Protein AF-A0A8S4SIQ6-F1 (afdb_monomer_lite)

Sequence (145 aa):
MLFTPRLYTEDMWGSVLAVDNFHSLPCYHTRTFIFSTRPSIADVATDKLTEWTVDLYPKGVWFRKSMLIVWAGTYDVPEVVLRTVRISITCQNCPEQSDCDRDYNDYYEPDVRVKIGILVWGVQNGVEHVASVVERVHRFSAQNR

Structure (mmCIF, N/CA/C/O backbone):
data_AF-A0A8S4SIQ6-F1
#
_entry.id   AF-A0A8S4SIQ6-F1
#
loop_
_atom_site.group_PDB
_atom_site.id
_atom_site.type_symbol
_atom_site.label_atom_id
_atom_site.label_alt_id
_atom_site.label_comp_id
_atom_site.label_asym_id
_atom_site.label_entity_id
_atom_site.label_seq_id
_atom_site.pdbx_PDB_ins_code
_atom_site.Cartn_x
_atom_site.Cartn_y
_atom_site.Cartn_z
_atom_site.occupancy
_atom_site.B_iso_or_equiv
_atom_site.auth_seq_id
_atom_site.auth_comp_id
_atom_site.auth_asym_id
_atom_site.auth_atom_id
_atom_site.pdbx_PDB_model_num
ATOM 1 N N . MET A 1 1 ? 0.934 -20.753 -27.803 1.00 40.91 1 MET A N 1
ATOM 2 C CA . MET A 1 1 ? 1.567 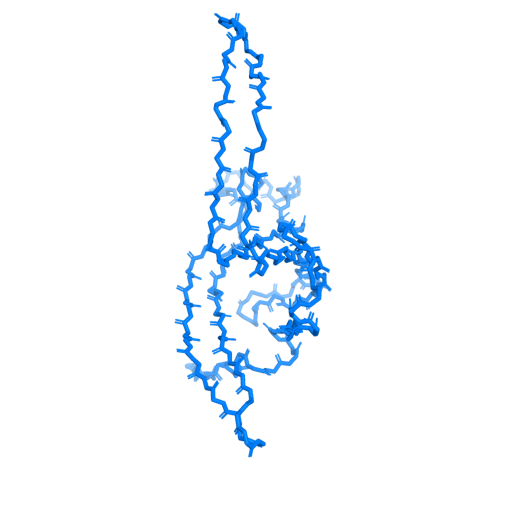-20.552 -26.483 1.00 40.91 1 MET A CA 1
ATOM 3 C C . MET A 1 1 ? 0.518 -20.826 -25.421 1.00 40.91 1 MET A C 1
ATOM 5 O O . MET A 1 1 ? -0.538 -20.209 -25.475 1.00 40.91 1 MET A O 1
ATOM 9 N N . LEU A 1 2 ? 0.753 -21.796 -24.538 1.00 40.00 2 LEU A N 1
ATOM 10 C CA . LEU A 1 2 ? -0.136 -22.070 -23.409 1.00 40.00 2 LEU A CA 1
ATOM 11 C C . LEU A 1 2 ? 0.121 -21.013 -22.331 1.00 40.00 2 LEU A C 1
ATOM 13 O O . LEU A 1 2 ? 1.229 -20.914 -21.813 1.00 40.00 2 LEU A O 1
ATOM 17 N N . PHE A 1 3 ? -0.890 -20.196 -22.042 1.00 41.06 3 PHE A N 1
ATOM 18 C CA . PHE A 1 3 ? -0.889 -19.298 -20.892 1.00 41.06 3 PHE A CA 1
ATOM 19 C C . PHE A 1 3 ? -1.005 -20.154 -19.629 1.00 41.06 3 PHE A C 1
ATOM 21 O O . PHE A 1 3 ? -2.068 -20.708 -19.360 1.00 41.06 3 PHE A O 1
ATOM 28 N N . THR A 1 4 ? 0.075 -20.276 -18.861 1.00 43.59 4 THR A N 1
ATOM 29 C CA . THR A 1 4 ? -0.003 -20.840 -17.512 1.00 43.59 4 THR A CA 1
ATOM 30 C C . THR A 1 4 ? -0.659 -19.791 -16.610 1.00 43.59 4 THR A C 1
ATOM 32 O O . THR A 1 4 ? -0.094 -18.703 -16.455 1.00 43.59 4 THR A O 1
ATOM 35 N N . PRO A 1 5 ? -1.853 -20.045 -16.046 1.00 45.88 5 PRO A N 1
ATOM 36 C CA . PRO A 1 5 ? -2.458 -19.129 -15.087 1.00 45.88 5 PRO A CA 1
ATOM 37 C C . PRO A 1 5 ? -1.519 -18.982 -13.884 1.00 45.88 5 PRO A C 1
ATOM 39 O O . PRO A 1 5 ? -1.050 -19.973 -13.329 1.00 45.88 5 PRO A O 1
ATOM 42 N N . ARG A 1 6 ? -1.193 -17.739 -13.514 1.00 59.56 6 ARG A N 1
ATOM 43 C CA . ARG A 1 6 ? -0.298 -17.454 -12.386 1.00 59.56 6 ARG A CA 1
ATOM 44 C C . ARG A 1 6 ? -1.046 -17.706 -11.079 1.00 59.56 6 ARG A C 1
ATOM 46 O O . ARG A 1 6 ? -2.146 -17.185 -10.894 1.00 59.56 6 ARG A O 1
ATOM 53 N N . LEU A 1 7 ? -0.450 -18.478 -10.173 1.00 54.78 7 LEU A N 1
ATOM 54 C CA . LEU A 1 7 ? -0.948 -18.619 -8.810 1.00 54.78 7 LEU A CA 1
ATOM 55 C C . LEU A 1 7 ? -0.441 -17.415 -7.999 1.00 54.78 7 LEU A C 1
ATOM 57 O O . LEU A 1 7 ? 0.685 -17.401 -7.516 1.00 54.78 7 LEU A O 1
ATOM 61 N N . TYR A 1 8 ? -1.252 -16.363 -7.893 1.00 61.94 8 TYR A N 1
ATOM 62 C CA . TYR A 1 8 ? -0.871 -15.100 -7.234 1.00 61.94 8 TYR A CA 1
ATOM 63 C C . TYR A 1 8 ? -0.726 -15.195 -5.701 1.00 61.94 8 TYR A C 1
ATOM 65 O O . TYR A 1 8 ? -0.517 -14.183 -5.042 1.00 61.94 8 TYR A O 1
ATOM 73 N N . THR A 1 9 ? -0.858 -16.395 -5.134 1.00 64.00 9 THR A N 1
ATOM 74 C CA . THR A 1 9 ? -0.683 -16.686 -3.704 1.00 64.00 9 THR A CA 1
ATOM 75 C C . THR A 1 9 ? 0.681 -17.302 -3.384 1.00 64.00 9 THR A C 1
ATOM 77 O O . THR A 1 9 ? 0.923 -17.653 -2.238 1.00 64.00 9 THR A O 1
ATOM 80 N N . GLU A 1 10 ? 1.547 -17.488 -4.383 1.00 68.19 10 GLU A N 1
ATOM 81 C CA . GLU A 1 10 ? 2.906 -17.997 -4.197 1.00 68.19 10 GLU A CA 1
ATOM 82 C C . GLU A 1 10 ? 3.887 -16.847 -3.909 1.00 68.19 10 GLU A C 1
ATOM 84 O O . GLU A 1 10 ? 3.827 -15.793 -4.551 1.00 68.19 10 GLU A O 1
ATOM 89 N N . ASP A 1 11 ? 4.841 -17.077 -3.003 1.00 71.31 11 ASP A N 1
ATOM 90 C CA . ASP A 1 11 ? 5.843 -16.087 -2.563 1.00 71.31 11 ASP A CA 1
ATOM 91 C C . ASP A 1 11 ? 6.745 -15.567 -3.698 1.00 71.31 11 ASP A C 1
ATOM 93 O O . ASP A 1 11 ? 7.450 -14.571 -3.553 1.00 71.31 11 ASP A O 1
ATOM 97 N N . MET A 1 12 ? 6.730 -16.224 -4.860 1.00 71.38 12 MET A N 1
ATOM 98 C CA . MET A 1 12 ? 7.480 -15.797 -6.040 1.00 71.38 12 MET A CA 1
ATOM 99 C C . MET A 1 12 ? 6.958 -14.476 -6.637 1.00 71.38 12 MET A C 1
ATOM 101 O O . MET A 1 12 ? 7.729 -13.725 -7.243 1.00 71.38 12 MET A O 1
ATOM 105 N N . TRP A 1 13 ? 5.657 -14.197 -6.494 1.00 74.31 13 TRP A N 1
ATOM 106 C CA . TRP A 1 13 ? 4.975 -13.061 -7.140 1.00 74.31 13 TRP A CA 1
ATOM 107 C C . TRP A 1 13 ? 4.092 -12.254 -6.189 1.00 74.31 13 TRP A C 1
ATOM 109 O O . TRP A 1 13 ? 3.410 -11.323 -6.622 1.00 74.31 13 TRP A O 1
ATOM 119 N N . GLY A 1 14 ? 4.079 -12.622 -4.914 1.00 79.50 14 GLY A N 1
ATOM 120 C CA . GLY A 1 14 ? 3.249 -12.018 -3.891 1.00 79.50 14 GLY A CA 1
ATOM 121 C C . GLY A 1 14 ? 3.952 -12.021 -2.544 1.00 79.50 14 GLY A C 1
ATOM 122 O O . GLY A 1 14 ? 5.025 -12.590 -2.372 1.00 79.50 14 GLY A O 1
ATOM 123 N N . SER A 1 15 ? 3.339 -11.344 -1.586 1.00 85.69 15 SER A N 1
ATOM 124 C CA . SER A 1 15 ? 3.774 -11.341 -0.197 1.00 85.69 15 SER A CA 1
ATOM 125 C C . SER A 1 15 ? 2.543 -11.252 0.695 1.00 85.69 15 SER A C 1
ATOM 127 O O . SER A 1 15 ? 1.499 -10.736 0.280 1.00 85.69 15 SER A O 1
ATOM 129 N N . VAL A 1 16 ? 2.654 -11.770 1.916 1.00 86.25 16 VAL A N 1
ATOM 130 C CA . VAL A 1 16 ? 1.572 -11.753 2.901 1.00 86.25 16 VAL A CA 1
ATOM 131 C C . VAL A 1 16 ? 1.835 -10.668 3.930 1.00 86.25 16 VAL A C 1
ATOM 133 O O . VAL A 1 16 ? 2.886 -10.607 4.563 1.00 86.25 16 VAL A O 1
ATOM 136 N N . LEU A 1 17 ? 0.821 -9.832 4.126 1.00 85.06 17 LEU A N 1
ATOM 137 C CA . LEU A 1 17 ? 0.820 -8.764 5.106 1.00 85.06 17 LEU A CA 1
ATOM 138 C C . LEU A 1 17 ? -0.193 -9.067 6.214 1.00 85.06 17 LEU A C 1
ATOM 140 O O . LEU A 1 17 ? -1.398 -8.918 6.021 1.00 85.06 17 LEU A O 1
ATOM 144 N N . ALA A 1 18 ? 0.311 -9.433 7.395 1.00 85.38 18 ALA A N 1
ATOM 145 C CA . ALA A 1 18 ? -0.499 -9.643 8.591 1.00 85.38 18 ALA A CA 1
ATOM 146 C C . ALA A 1 18 ? -0.560 -8.400 9.503 1.00 85.38 18 ALA A C 1
ATOM 148 O O . ALA A 1 18 ? 0.421 -7.671 9.697 1.00 85.38 18 ALA A O 1
ATOM 149 N N . VAL A 1 19 ? -1.736 -8.170 10.097 1.00 85.44 19 VAL A N 1
ATOM 150 C CA . VAL A 1 19 ? -1.960 -7.128 11.110 1.00 85.44 19 VAL A CA 1
ATOM 151 C C . VAL A 1 19 ? -2.253 -7.773 12.455 1.00 85.44 19 VAL A C 1
ATOM 153 O O . VAL A 1 19 ? -3.402 -7.999 12.830 1.00 85.44 19 VAL A O 1
ATOM 156 N N . ASP A 1 20 ? -1.194 -8.036 13.205 1.00 85.69 20 ASP A N 1
ATOM 157 C CA . ASP A 1 20 ? -1.302 -8.619 14.540 1.00 85.69 20 ASP A CA 1
ATOM 158 C C . ASP A 1 20 ? -1.710 -7.572 15.567 1.00 85.69 20 ASP A C 1
ATOM 160 O O . ASP A 1 20 ? -1.352 -6.393 15.463 1.00 85.69 20 ASP A O 1
ATOM 164 N N . ASN A 1 21 ? -2.418 -8.027 16.601 1.00 86.19 21 ASN A N 1
ATOM 165 C CA . ASN A 1 21 ? -2.863 -7.192 17.712 1.00 86.19 21 ASN A CA 1
ATOM 166 C C . ASN A 1 21 ? -3.619 -5.934 17.243 1.00 86.19 21 ASN A C 1
ATOM 168 O O . ASN A 1 21 ? -3.454 -4.850 17.797 1.00 86.19 21 ASN A O 1
ATOM 172 N N . PHE A 1 22 ? -4.475 -6.071 16.220 1.00 86.44 22 PHE A N 1
ATOM 173 C CA . PHE A 1 22 ? -5.195 -4.952 15.602 1.00 86.44 22 PHE A CA 1
ATOM 174 C C . PHE A 1 22 ? -5.842 -4.006 16.625 1.00 86.44 22 PHE A C 1
ATOM 176 O O . PHE A 1 22 ? -5.754 -2.785 16.499 1.00 86.44 22 PHE A O 1
ATOM 183 N N . HIS A 1 23 ? -6.455 -4.547 17.680 1.00 88.12 23 HIS A N 1
ATOM 184 C CA . HIS A 1 23 ? -7.107 -3.739 18.708 1.00 88.12 23 HIS A CA 1
ATOM 185 C C . HIS A 1 23 ? -6.137 -2.841 19.488 1.00 88.12 23 HIS A C 1
ATOM 187 O O . HIS A 1 23 ? -6.507 -1.704 19.773 1.00 88.12 23 HIS A O 1
ATOM 193 N N . SER A 1 24 ? -4.899 -3.276 19.742 1.00 90.81 24 SER A N 1
ATOM 194 C CA . SER A 1 24 ? -3.898 -2.479 20.466 1.00 90.81 24 SER A CA 1
ATOM 195 C C . SER A 1 24 ? -3.147 -1.477 19.585 1.00 90.81 24 SER A C 1
ATOM 197 O O . SER A 1 24 ? -2.485 -0.586 20.115 1.00 90.81 24 SER A O 1
ATOM 199 N N . LEU A 1 25 ? -3.259 -1.573 18.254 1.00 88.62 25 LEU A N 1
ATOM 200 C CA . LEU A 1 25 ? -2.593 -0.631 17.354 1.00 88.62 25 LEU A CA 1
ATOM 201 C C . LEU A 1 25 ? -3.092 0.809 17.570 1.00 88.62 25 LEU A C 1
ATOM 203 O O . LEU A 1 25 ? -4.305 1.026 17.641 1.00 88.62 25 LEU A O 1
ATOM 207 N N . PRO A 1 26 ? -2.205 1.816 17.606 1.00 89.12 26 PRO A N 1
ATOM 208 C CA . PRO A 1 26 ? -2.628 3.211 17.633 1.00 89.12 26 PRO A CA 1
ATOM 209 C C . PRO A 1 26 ? -3.483 3.578 16.412 1.00 89.12 26 PRO A C 1
ATOM 211 O O . PRO A 1 26 ? -3.307 3.031 15.318 1.00 89.12 26 PRO A O 1
ATOM 214 N N . CYS A 1 27 ? -4.405 4.531 16.573 1.00 87.56 27 CYS A N 1
ATOM 215 C CA . CYS A 1 27 ? -5.083 5.136 15.426 1.00 87.56 27 CYS A CA 1
ATOM 216 C C . CYS A 1 27 ? -4.046 5.765 14.488 1.00 87.56 27 CYS A C 1
ATOM 218 O O . CYS A 1 27 ? -3.082 6.373 14.953 1.00 87.56 27 CYS A O 1
ATOM 220 N N . TYR A 1 28 ? -4.260 5.625 13.178 1.00 88.38 28 TYR A N 1
ATOM 221 C CA . TYR A 1 28 ? -3.369 6.166 12.141 1.00 88.38 28 TYR A CA 1
ATOM 222 C C . TYR A 1 28 ? -1.939 5.606 12.162 1.00 88.38 28 TYR A C 1
ATOM 224 O O . TYR A 1 28 ? -1.030 6.209 11.598 1.00 88.38 28 TYR A O 1
ATOM 232 N N . HIS A 1 29 ? -1.735 4.455 12.809 1.00 88.81 29 HIS A N 1
ATOM 233 C CA . HIS A 1 29 ? -0.495 3.699 12.695 1.00 88.81 29 HIS A CA 1
ATOM 234 C C . HIS A 1 29 ? -0.289 3.223 11.250 1.00 88.81 29 HIS A C 1
ATOM 236 O O . HIS A 1 29 ? -1.252 2.830 10.590 1.00 88.81 29 HIS A O 1
ATOM 242 N N . THR A 1 30 ? 0.963 3.210 10.800 1.00 91.19 30 THR A N 1
ATOM 243 C CA . THR A 1 30 ? 1.373 2.710 9.484 1.00 91.19 30 THR A CA 1
ATOM 244 C C . THR A 1 30 ? 2.307 1.528 9.679 1.00 91.19 30 THR A C 1
ATOM 246 O O . THR A 1 30 ? 3.213 1.601 10.511 1.00 91.19 30 THR A O 1
ATOM 249 N N . ARG A 1 31 ? 2.117 0.459 8.905 1.00 91.00 31 ARG A N 1
ATOM 250 C CA . ARG A 1 31 ? 3.104 -0.617 8.783 1.00 91.00 31 ARG A CA 1
ATOM 251 C C . ARG A 1 31 ? 3.656 -0.650 7.362 1.00 91.00 31 ARG A C 1
ATOM 253 O O . ARG A 1 31 ? 2.873 -0.736 6.419 1.00 91.00 31 ARG A O 1
ATOM 260 N N . THR A 1 32 ? 4.977 -0.626 7.242 1.00 92.50 32 THR A N 1
ATOM 261 C CA . THR A 1 32 ? 5.694 -0.652 5.963 1.00 92.50 32 THR A CA 1
ATOM 262 C C . THR A 1 32 ? 6.276 -2.038 5.715 1.00 92.50 32 THR A C 1
ATOM 264 O O . THR A 1 32 ? 6.894 -2.622 6.605 1.00 92.50 32 THR A O 1
ATOM 267 N N . PHE A 1 33 ? 6.102 -2.546 4.499 1.00 90.94 33 PHE A N 1
ATOM 268 C CA . PHE A 1 33 ? 6.637 -3.822 4.034 1.00 90.94 33 PHE A CA 1
ATOM 269 C C . PHE A 1 33 ? 7.429 -3.589 2.770 1.00 90.94 33 PHE A C 1
ATOM 271 O O . PHE A 1 33 ? 7.028 -2.800 1.919 1.00 90.94 33 PHE A O 1
ATOM 278 N N . ILE A 1 34 ? 8.547 -4.288 2.653 1.00 92.06 34 ILE A N 1
ATOM 279 C CA . ILE A 1 34 ? 9.391 -4.226 1.473 1.00 92.06 34 ILE A CA 1
ATOM 280 C C . ILE A 1 34 ? 9.579 -5.654 0.997 1.00 92.06 34 ILE A C 1
ATOM 282 O O . ILE A 1 34 ? 9.942 -6.530 1.782 1.00 92.06 34 ILE A O 1
ATOM 286 N N . PHE A 1 35 ? 9.293 -5.893 -0.274 1.00 90.88 35 PHE A N 1
ATOM 287 C CA . PHE A 1 35 ? 9.535 -7.178 -0.914 1.00 90.88 35 PHE A CA 1
ATOM 288 C C . PHE A 1 35 ? 9.911 -6.956 -2.371 1.00 90.88 35 PHE A C 1
ATOM 290 O O . PHE A 1 35 ? 9.755 -5.860 -2.911 1.00 90.88 35 PHE A O 1
ATOM 297 N N . SER A 1 36 ? 10.421 -7.998 -3.010 1.00 88.31 36 SER A N 1
ATOM 298 C CA . SER A 1 36 ? 10.797 -7.944 -4.410 1.00 88.31 36 SER A CA 1
ATOM 299 C C . SER A 1 36 ? 10.164 -9.085 -5.187 1.00 88.31 36 SER A C 1
ATOM 301 O O . SER A 1 36 ? 9.949 -10.177 -4.666 1.00 88.31 36 SER A O 1
ATOM 303 N N . THR A 1 37 ? 9.835 -8.816 -6.444 1.00 84.31 37 THR A N 1
ATOM 304 C CA . THR A 1 37 ? 9.304 -9.816 -7.370 1.00 84.31 37 THR A CA 1
ATOM 305 C C . THR A 1 37 ? 10.207 -9.913 -8.581 1.00 84.31 37 THR A C 1
ATOM 307 O O . THR A 1 37 ? 10.861 -8.942 -8.974 1.00 84.31 37 THR A O 1
ATOM 310 N N . ARG A 1 38 ? 10.214 -11.078 -9.225 1.00 78.06 38 ARG A N 1
ATOM 311 C CA . ARG A 1 38 ? 10.835 -11.195 -10.546 1.00 78.06 38 ARG A CA 1
ATOM 312 C C . ARG A 1 38 ? 10.015 -10.406 -11.582 1.00 78.06 38 ARG A C 1
ATOM 314 O O . ARG A 1 38 ? 8.812 -10.223 -11.382 1.00 78.06 38 ARG A O 1
ATOM 321 N N . PRO A 1 39 ? 10.631 -9.930 -12.673 1.00 72.00 39 PRO A N 1
ATOM 322 C CA . PRO A 1 39 ? 9.891 -9.438 -13.829 1.00 72.00 39 PRO A CA 1
ATOM 323 C C . PRO A 1 39 ? 9.164 -10.589 -14.549 1.00 72.00 39 PRO A C 1
ATOM 325 O O . PRO A 1 39 ? 9.443 -11.772 -14.338 1.00 72.00 39 PRO A O 1
ATOM 328 N N . SER A 1 40 ? 8.170 -10.248 -15.371 1.00 65.81 40 SER A N 1
ATOM 329 C CA . SER A 1 40 ? 7.373 -11.209 -16.145 1.00 65.81 40 SER A CA 1
ATOM 330 C C . SER A 1 40 ? 8.258 -12.091 -17.039 1.00 65.81 40 SER A C 1
ATOM 332 O O . SER A 1 40 ? 9.118 -11.572 -17.731 1.00 65.81 40 SER A O 1
ATOM 334 N N . ILE A 1 41 ? 7.989 -13.404 -17.125 1.00 55.47 41 ILE A N 1
ATOM 335 C CA . ILE A 1 41 ? 8.692 -14.337 -18.043 1.00 55.47 41 ILE A CA 1
ATOM 336 C C . ILE A 1 41 ? 8.626 -13.905 -19.523 1.00 55.47 41 ILE A C 1
ATOM 338 O O . ILE A 1 41 ? 9.476 -14.304 -20.313 1.00 55.47 41 ILE A O 1
ATOM 342 N N . ALA A 1 42 ? 7.613 -13.122 -19.910 1.00 55.09 42 ALA A N 1
ATOM 343 C CA . ALA A 1 42 ? 7.485 -12.610 -21.275 1.00 55.09 42 ALA A CA 1
ATOM 344 C C . ALA A 1 42 ? 8.447 -11.446 -21.578 1.00 55.09 42 ALA A C 1
ATOM 346 O O . ALA A 1 42 ? 8.737 -11.203 -22.747 1.00 55.09 42 ALA A O 1
ATOM 347 N N . ASP A 1 43 ? 8.955 -10.771 -20.544 1.00 51.53 43 ASP A N 1
ATOM 348 C CA . ASP A 1 43 ? 9.960 -9.723 -20.676 1.00 51.53 43 ASP A CA 1
ATOM 349 C C . ASP A 1 43 ? 11.327 -10.402 -20.588 1.00 51.53 43 ASP A C 1
ATOM 351 O O . ASP A 1 43 ? 11.791 -10.822 -19.527 1.00 51.53 43 ASP A O 1
ATOM 355 N N . VAL A 1 44 ? 11.926 -10.615 -21.755 1.00 45.62 44 VAL A N 1
ATOM 356 C CA . VAL A 1 44 ? 13.223 -11.268 -21.918 1.00 45.62 44 VAL A CA 1
ATOM 357 C C . VAL A 1 44 ? 14.264 -10.609 -21.004 1.00 45.62 44 VAL A C 1
ATOM 359 O O . VAL A 1 44 ? 14.649 -9.463 -21.200 1.00 45.62 44 VAL A O 1
ATOM 362 N N . ALA A 1 45 ? 14.730 -11.386 -20.025 1.00 49.53 45 ALA A N 1
ATOM 363 C CA . ALA A 1 45 ? 16.053 -11.303 -19.412 1.00 49.53 45 ALA A CA 1
ATOM 364 C C . ALA A 1 45 ? 16.509 -9.917 -18.917 1.00 49.53 45 ALA A C 1
ATOM 366 O O . ALA A 1 45 ? 17.545 -9.405 -19.335 1.00 49.53 45 ALA A O 1
ATOM 367 N N . THR A 1 46 ? 15.819 -9.365 -17.921 1.00 55.56 46 THR A N 1
ATOM 368 C CA . THR A 1 46 ? 16.495 -8.502 -16.944 1.00 55.56 46 THR A CA 1
ATOM 369 C C . THR A 1 46 ? 16.610 -9.260 -15.627 1.00 55.56 46 THR A C 1
ATOM 371 O O . THR A 1 46 ? 15.613 -9.594 -14.998 1.00 55.56 46 THR A O 1
ATOM 374 N N . ASP A 1 47 ? 17.840 -9.532 -15.185 1.00 60.06 47 ASP A N 1
ATOM 375 C CA . ASP A 1 47 ? 18.146 -10.192 -13.898 1.00 60.06 47 ASP A CA 1
ATOM 376 C C . ASP A 1 47 ? 17.850 -9.277 -12.685 1.00 60.06 47 ASP A C 1
ATOM 378 O O 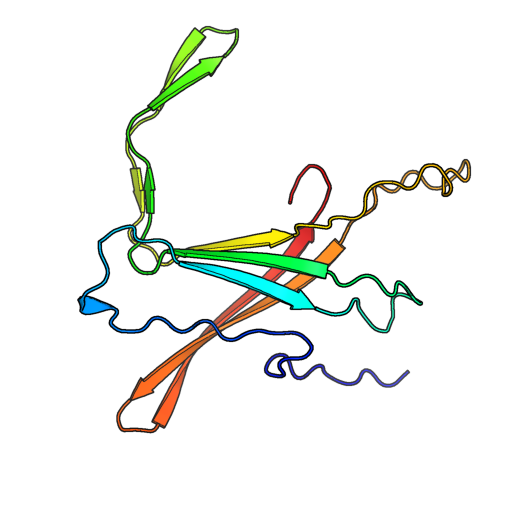. ASP A 1 47 ? 18.246 -9.531 -11.548 1.00 60.06 47 ASP A O 1
ATOM 382 N N . LYS A 1 48 ? 17.168 -8.152 -12.933 1.00 74.06 48 LYS A N 1
ATOM 383 C CA . LYS A 1 48 ? 16.877 -7.107 -11.961 1.00 74.06 48 LYS A CA 1
ATOM 384 C C . LYS A 1 48 ? 15.503 -7.359 -11.351 1.00 74.06 48 LYS A C 1
ATOM 386 O O . LYS A 1 48 ? 14.489 -7.365 -12.045 1.00 74.06 48 LYS A O 1
ATOM 391 N N . LEU A 1 49 ? 15.474 -7.545 -10.036 1.00 82.50 49 LEU A N 1
ATOM 392 C CA . LEU A 1 49 ? 14.233 -7.672 -9.282 1.00 82.50 49 LEU A CA 1
ATOM 393 C C . LEU A 1 49 ? 13.494 -6.327 -9.231 1.00 82.50 49 LEU A C 1
ATOM 395 O O . LEU A 1 49 ? 14.111 -5.266 -9.104 1.00 82.50 49 LEU A O 1
ATOM 399 N N . THR A 1 50 ? 12.165 -6.374 -9.298 1.00 83.75 50 THR A N 1
ATOM 400 C CA . THR A 1 50 ? 11.322 -5.208 -9.020 1.00 83.75 50 THR A CA 1
ATOM 401 C C . THR A 1 50 ? 11.109 -5.113 -7.520 1.00 83.75 50 THR A C 1
ATOM 403 O O . THR A 1 50 ? 10.617 -6.060 -6.911 1.00 83.75 50 THR A O 1
ATOM 406 N N . GLU A 1 51 ? 11.492 -3.989 -6.924 1.00 89.38 51 GLU A N 1
ATOM 407 C CA . GLU A 1 51 ? 11.355 -3.738 -5.489 1.00 89.38 51 GLU A CA 1
ATOM 408 C C . GLU A 1 51 ? 10.096 -2.921 -5.202 1.00 89.38 51 GLU A C 1
ATOM 410 O O . GLU A 1 51 ? 9.842 -1.891 -5.834 1.00 89.38 51 GLU A O 1
ATOM 415 N N . TRP A 1 52 ? 9.331 -3.384 -4.221 1.00 90.94 52 TRP A N 1
ATOM 416 C CA . TRP A 1 52 ? 8.047 -2.827 -3.830 1.00 90.94 52 TRP A CA 1
ATOM 417 C C . TRP A 1 52 ? 8.094 -2.379 -2.379 1.00 90.94 52 TRP A C 1
ATOM 419 O O . TRP A 1 52 ? 8.491 -3.151 -1.506 1.00 90.94 52 TRP A O 1
ATOM 429 N N . THR A 1 53 ? 7.607 -1.170 -2.115 1.00 94.06 53 THR A N 1
ATOM 430 C CA . THR A 1 53 ? 7.287 -0.711 -0.761 1.00 94.06 53 THR A CA 1
ATOM 431 C C . THR A 1 53 ? 5.781 -0.633 -0.611 1.00 94.06 53 THR A C 1
ATOM 433 O O . THR A 1 53 ? 5.102 -0.029 -1.438 1.00 94.06 53 THR A O 1
ATOM 436 N N . VAL A 1 54 ? 5.256 -1.241 0.446 1.00 93.75 54 VAL A N 1
ATOM 437 C CA . VAL A 1 54 ? 3.830 -1.270 0.756 1.00 93.75 54 VAL A CA 1
ATOM 438 C C . VAL A 1 54 ? 3.594 -0.657 2.126 1.00 93.75 54 VAL A C 1
ATOM 440 O O . VAL A 1 54 ? 4.052 -1.201 3.127 1.00 93.75 54 VAL A O 1
ATOM 443 N N . ASP A 1 55 ? 2.833 0.432 2.179 1.00 94.00 55 ASP A N 1
ATOM 444 C CA . ASP A 1 55 ? 2.400 1.063 3.426 1.00 94.00 55 ASP A CA 1
ATOM 445 C C . ASP A 1 55 ? 0.931 0.752 3.696 1.00 94.00 55 ASP A C 1
ATOM 447 O O . ASP A 1 55 ? 0.038 1.165 2.951 1.00 94.00 55 ASP A O 1
ATOM 451 N N . LEU A 1 56 ? 0.669 0.037 4.788 1.00 93.19 56 LEU A N 1
ATOM 452 C CA . LEU A 1 56 ? -0.674 -0.286 5.248 1.00 93.19 56 LEU A CA 1
ATOM 453 C C . LEU A 1 56 ? -1.091 0.621 6.402 1.00 93.19 56 LEU A C 1
ATOM 455 O O . LEU A 1 56 ? -0.422 0.708 7.432 1.00 93.19 56 LEU A O 1
ATOM 459 N N . TYR A 1 57 ? -2.275 1.203 6.246 1.00 94.00 57 TYR A N 1
ATOM 460 C CA . TYR A 1 57 ? -2.958 2.044 7.219 1.00 94.00 57 TYR A CA 1
ATOM 461 C C . TYR A 1 57 ? -4.221 1.316 7.706 1.00 94.00 57 TYR A C 1
ATOM 463 O O . TYR A 1 57 ? -5.314 1.536 7.171 1.00 94.00 57 TYR A O 1
ATOM 471 N N . PRO A 1 58 ? -4.110 0.419 8.705 1.00 91.50 58 PRO A N 1
ATOM 472 C CA . PRO A 1 58 ? -5.205 -0.456 9.118 1.00 91.50 58 PRO A CA 1
ATOM 473 C C . PRO A 1 58 ? -6.311 0.285 9.886 1.00 91.50 58 PRO A C 1
ATOM 475 O O . PRO A 1 58 ? -7.447 -0.176 9.922 1.00 91.50 58 PRO A O 1
ATOM 478 N N . LYS A 1 59 ? -6.008 1.447 10.487 1.00 92.25 59 LYS A N 1
ATOM 479 C CA . LYS A 1 59 ? -6.970 2.281 11.239 1.00 92.25 59 LYS A CA 1
ATOM 480 C C . LYS A 1 59 ? -7.240 3.637 10.580 1.00 92.25 59 LYS A C 1
ATOM 482 O O . LYS A 1 59 ? -7.620 4.593 11.255 1.00 92.25 59 LYS A O 1
ATOM 487 N N . GLY A 1 60 ? -7.056 3.718 9.265 1.00 92.69 60 GLY A N 1
ATOM 488 C CA . GLY A 1 60 ? -7.242 4.952 8.512 1.00 92.69 60 GLY A CA 1
ATOM 489 C C . GLY A 1 60 ? -6.041 5.888 8.544 1.00 92.69 60 GLY A C 1
ATOM 490 O O . GLY A 1 60 ? -5.002 5.576 9.121 1.00 92.69 60 GLY A O 1
ATOM 491 N N . VAL A 1 61 ? -6.198 7.048 7.908 1.00 93.12 61 VAL A N 1
ATOM 492 C CA . VAL A 1 61 ? -5.148 8.060 7.737 1.00 93.12 61 VAL A CA 1
ATOM 493 C C . VAL A 1 61 ? -5.635 9.400 8.269 1.00 93.12 61 VAL A C 1
ATOM 495 O O . VAL A 1 61 ? -6.773 9.795 8.011 1.00 93.12 61 VAL A O 1
ATOM 498 N N . TRP A 1 62 ? -4.765 10.102 8.994 1.00 93.06 62 TRP A N 1
ATOM 499 C CA . TRP A 1 62 ? -5.023 11.450 9.487 1.00 93.06 62 TRP A CA 1
ATOM 500 C C . TRP A 1 62 ? -4.073 12.444 8.831 1.00 93.06 62 TRP A C 1
ATOM 502 O O . TRP A 1 62 ? -2.88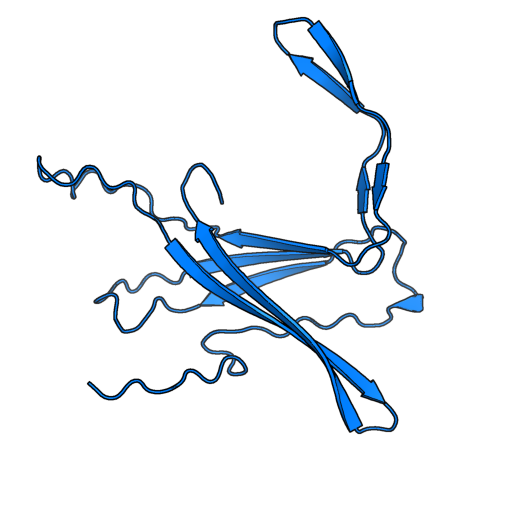4 12.496 9.145 1.00 93.06 62 TRP A O 1
ATOM 512 N N . PHE A 1 63 ? -4.616 13.243 7.919 1.00 91.50 63 PHE A N 1
ATOM 513 C CA . PHE A 1 63 ? -3.922 14.369 7.315 1.00 91.50 63 PHE A CA 1
ATOM 514 C C . PHE A 1 63 ? -4.117 15.579 8.215 1.00 91.50 63 PHE A C 1
ATOM 516 O O . PHE A 1 63 ? -5.206 16.148 8.253 1.00 91.50 63 PHE A O 1
ATOM 523 N N . ARG A 1 64 ? -3.077 15.945 8.966 1.00 92.19 64 ARG A N 1
ATOM 524 C CA . ARG A 1 64 ? -3.098 17.128 9.834 1.00 92.19 64 ARG A CA 1
ATOM 525 C C . ARG A 1 64 ? -3.217 18.403 9.007 1.00 92.19 64 ARG A C 1
ATOM 527 O O . ARG A 1 64 ? -2.728 18.452 7.878 1.00 92.19 64 ARG A O 1
ATOM 534 N N . LYS A 1 65 ? -3.804 19.444 9.605 1.00 94.81 65 LYS A N 1
ATOM 535 C CA . LYS A 1 65 ? -3.801 20.790 9.021 1.00 94.81 65 LYS A CA 1
ATOM 536 C C . LYS A 1 65 ? -2.366 21.205 8.668 1.00 94.81 65 LYS A C 1
ATOM 538 O O . LYS A 1 65 ? -1.455 21.031 9.479 1.00 94.81 65 LYS A O 1
ATOM 543 N N . SER A 1 66 ? -2.173 21.764 7.478 1.00 92.94 66 SER A N 1
ATOM 544 C CA . SER A 1 66 ? -0.869 22.233 7.003 1.00 92.94 66 SER A CA 1
ATOM 545 C C . SER A 1 66 ? -1.009 23.487 6.136 1.00 92.94 66 SER A C 1
ATOM 547 O O . SER A 1 66 ? -2.118 23.922 5.828 1.00 92.94 66 SER A O 1
ATOM 549 N N . MET A 1 67 ? 0.119 24.102 5.779 1.00 93.94 67 MET A N 1
ATOM 550 C CA . MET A 1 67 ? 0.174 25.222 4.839 1.00 93.94 67 MET A CA 1
ATOM 551 C C . MET A 1 67 ? 0.945 24.797 3.593 1.00 93.94 67 MET A C 1
ATOM 553 O O . MET A 1 67 ? 2.084 24.340 3.694 1.00 93.94 67 MET A O 1
ATOM 557 N N . LEU A 1 68 ? 0.331 24.965 2.424 1.00 91.94 68 LEU A N 1
ATOM 558 C CA . LEU A 1 68 ? 0.976 24.753 1.135 1.00 91.94 68 LEU A CA 1
ATOM 559 C C . LEU A 1 68 ? 1.570 26.080 0.655 1.00 91.94 68 LEU A C 1
ATOM 561 O O . LEU A 1 68 ? 0.833 27.035 0.411 1.00 91.94 68 LEU A O 1
ATOM 565 N N . ILE A 1 69 ? 2.894 26.131 0.515 1.00 92.44 69 ILE A N 1
ATOM 566 C CA . ILE A 1 69 ? 3.616 27.302 0.005 1.00 92.44 69 ILE A CA 1
ATOM 567 C C . ILE A 1 69 ? 3.868 27.098 -1.490 1.00 92.44 69 ILE A C 1
ATOM 569 O O . ILE A 1 69 ? 4.573 26.169 -1.880 1.00 92.44 69 ILE A O 1
ATOM 573 N N . VAL A 1 70 ? 3.311 27.974 -2.324 1.00 91.38 70 VAL A N 1
ATOM 574 C CA . VAL A 1 70 ? 3.571 28.031 -3.770 1.00 91.38 70 VAL A CA 1
ATOM 575 C C . VAL A 1 70 ? 3.897 29.465 -4.184 1.00 91.38 70 VAL A C 1
ATOM 577 O O . VAL A 1 70 ? 3.711 30.405 -3.415 1.00 91.38 70 VAL A O 1
ATOM 580 N N . TRP A 1 71 ? 4.370 29.665 -5.416 1.00 89.62 71 TRP A N 1
ATOM 581 C CA . TRP A 1 71 ? 4.751 31.001 -5.894 1.00 89.62 71 TRP A CA 1
ATOM 582 C C . TRP A 1 71 ? 3.594 32.019 -5.866 1.00 89.62 71 TRP A C 1
ATOM 584 O O . TRP A 1 71 ? 3.816 33.193 -5.592 1.00 89.62 71 TRP A O 1
ATOM 594 N N . ALA A 1 72 ? 2.354 31.564 -6.081 1.00 89.88 72 ALA A N 1
ATOM 595 C CA . ALA A 1 72 ? 1.154 32.404 -6.037 1.00 89.88 72 ALA A CA 1
ATOM 596 C C . ALA A 1 72 ? 0.672 32.756 -4.611 1.00 89.88 72 ALA A C 1
ATOM 598 O O . ALA A 1 72 ? -0.292 33.506 -4.468 1.00 89.88 72 ALA A O 1
ATOM 599 N N . GLY A 1 73 ? 1.316 32.224 -3.565 1.00 90.44 73 GLY A N 1
ATOM 600 C CA . GLY A 1 73 ? 0.985 32.490 -2.166 1.00 90.44 73 GLY A CA 1
ATOM 601 C C . GLY A 1 73 ? 0.932 31.237 -1.292 1.00 90.44 73 GLY A C 1
ATOM 602 O O . GLY A 1 73 ? 1.265 30.127 -1.715 1.00 90.44 73 GLY A O 1
ATOM 603 N N . THR A 1 74 ? 0.496 31.431 -0.050 1.00 94.62 74 THR A N 1
ATOM 604 C CA . THR A 1 74 ? 0.320 30.356 0.932 1.00 94.62 74 THR A CA 1
ATOM 605 C C . THR A 1 74 ? -1.155 29.999 1.052 1.00 94.62 74 THR A C 1
ATOM 607 O O . THR A 1 74 ? -1.989 30.879 1.256 1.00 94.62 74 THR A O 1
ATOM 610 N N . TYR A 1 75 ? -1.469 28.709 0.967 1.00 93.69 75 TYR A N 1
ATOM 611 C CA . TYR A 1 75 ? -2.829 28.188 1.081 1.00 93.69 75 TYR A CA 1
ATOM 612 C C . TYR A 1 75 ? -2.962 27.306 2.324 1.00 93.69 75 TYR A C 1
ATOM 614 O O . TYR A 1 75 ? -2.139 26.417 2.552 1.00 93.69 75 TYR A O 1
ATOM 622 N N . ASP A 1 76 ? -4.012 27.530 3.117 1.00 94.75 76 ASP A N 1
ATOM 623 C CA . ASP A 1 76 ? -4.390 26.625 4.204 1.00 94.75 76 ASP A CA 1
ATOM 624 C C . ASP A 1 76 ? -4.916 25.306 3.622 1.00 94.75 76 ASP A C 1
ATOM 626 O O . ASP A 1 76 ? -5.894 25.284 2.872 1.00 94.75 76 ASP A O 1
ATOM 630 N N . VAL A 1 77 ? -4.297 24.193 4.011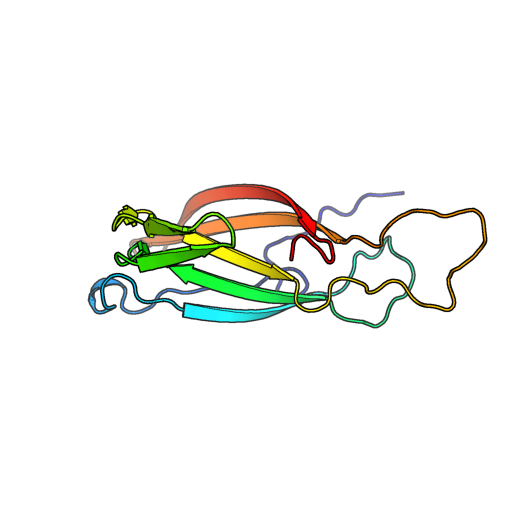 1.00 94.00 77 VAL A N 1
ATOM 631 C CA . VAL A 1 77 ? -4.780 22.846 3.704 1.00 94.00 77 VAL A CA 1
ATOM 632 C C . VAL A 1 77 ? -5.537 22.329 4.931 1.00 94.00 77 VAL A C 1
ATOM 634 O O . VAL A 1 77 ? -4.941 22.208 6.009 1.00 94.00 77 VAL A O 1
ATOM 637 N N . PRO A 1 78 ? -6.850 22.052 4.817 1.00 94.62 78 PRO A N 1
ATOM 638 C CA . PRO A 1 78 ? -7.657 21.630 5.953 1.00 94.62 78 PRO A CA 1
ATOM 639 C C . PRO A 1 78 ? -7.248 20.245 6.459 1.00 94.62 78 PRO A C 1
ATOM 641 O O . PRO A 1 78 ? -6.736 19.407 5.719 1.00 94.62 78 PRO A O 1
ATOM 644 N N . GLU A 1 79 ? -7.526 20.000 7.737 1.00 95.62 79 GLU A N 1
ATOM 645 C CA . GLU A 1 79 ? -7.369 18.678 8.334 1.00 95.62 79 GLU A CA 1
ATOM 646 C C . GLU A 1 79 ? -8.420 17.701 7.786 1.00 95.62 79 GLU A C 1
ATOM 648 O O . GLU A 1 79 ? -9.601 18.039 7.690 1.00 95.62 79 GLU A O 1
ATOM 653 N N . VAL A 1 80 ? -8.001 16.473 7.467 1.00 93.88 80 VAL A N 1
ATOM 654 C CA . VAL A 1 80 ? -8.890 15.413 6.973 1.00 93.88 80 VAL A CA 1
ATOM 655 C C . VAL A 1 80 ? -8.556 14.079 7.635 1.00 93.88 80 VAL A C 1
ATOM 657 O O . VAL A 1 80 ? -7.416 13.615 7.616 1.00 93.88 80 VAL A O 1
ATOM 660 N N . VAL A 1 81 ? -9.578 13.416 8.178 1.00 92.81 81 VAL A N 1
ATOM 661 C CA . VAL A 1 81 ? -9.480 12.053 8.716 1.00 92.81 81 VAL A CA 1
ATOM 662 C C . VAL A 1 81 ? -10.216 11.093 7.793 1.00 92.81 81 VAL A C 1
ATOM 664 O O . VAL A 1 81 ? -11.433 11.177 7.635 1.00 92.81 81 VAL A O 1
ATOM 667 N N . LEU A 1 82 ? -9.491 10.130 7.231 1.00 92.44 82 LEU A N 1
ATOM 668 C CA . LEU A 1 82 ? -10.056 9.068 6.405 1.00 92.44 82 LEU A CA 1
ATOM 669 C C . LEU A 1 82 ? -10.074 7.764 7.196 1.00 92.44 82 LEU A C 1
ATOM 671 O O . LEU A 1 82 ? -9.037 7.136 7.391 1.00 92.44 82 LEU A O 1
ATOM 675 N N . ARG A 1 83 ? -11.258 7.333 7.639 1.00 88.44 83 ARG A N 1
ATOM 676 C CA . ARG A 1 83 ? -11.458 6.122 8.461 1.00 88.44 83 ARG A CA 1
ATOM 677 C C . ARG A 1 83 ? -11.582 4.838 7.632 1.00 88.44 83 ARG A C 1
ATOM 679 O O . ARG A 1 83 ? -12.377 3.961 7.946 1.00 88.44 83 ARG A O 1
ATOM 686 N N . THR A 1 84 ? -10.823 4.745 6.550 1.00 90.00 84 THR A N 1
ATOM 687 C CA . THR A 1 84 ? -10.818 3.598 5.635 1.00 90.00 84 THR A CA 1
ATOM 688 C C . THR A 1 84 ? -9.464 2.919 5.684 1.00 90.00 84 THR A C 1
ATOM 690 O O . THR A 1 84 ? -8.450 3.616 5.690 1.00 90.00 84 THR A O 1
ATOM 693 N N . VAL A 1 85 ? -9.426 1.587 5.642 1.00 89.75 85 VAL A N 1
ATOM 694 C CA . VAL A 1 85 ? -8.163 0.865 5.438 1.00 89.75 85 VAL A CA 1
ATOM 695 C C . VAL A 1 85 ? -7.555 1.314 4.110 1.00 89.75 85 VAL A C 1
ATOM 697 O O . VAL A 1 85 ? -8.248 1.340 3.091 1.00 89.75 85 VAL A O 1
ATOM 700 N N . ARG A 1 86 ? -6.282 1.710 4.118 1.00 91.94 86 ARG A N 1
ATOM 701 C CA . ARG A 1 86 ? -5.561 2.110 2.902 1.00 91.94 86 ARG A CA 1
ATOM 702 C C . ARG A 1 86 ? -4.277 1.322 2.771 1.00 91.94 86 ARG A C 1
ATOM 704 O O . ARG A 1 86 ? -3.611 1.061 3.766 1.00 91.94 86 ARG A O 1
ATOM 711 N N . ILE A 1 87 ? -3.948 0.994 1.532 1.00 92.06 87 ILE A N 1
ATOM 712 C CA . ILE A 1 87 ? -2.670 0.418 1.146 1.00 92.06 87 ILE A CA 1
ATOM 713 C C . ILE A 1 87 ? -2.080 1.360 0.100 1.00 92.06 87 ILE A C 1
ATOM 715 O O . ILE A 1 87 ? -2.757 1.694 -0.874 1.00 92.06 87 ILE A O 1
ATOM 719 N N . SER A 1 88 ? -0.859 1.823 0.340 1.00 93.06 88 SER A N 1
ATOM 720 C CA . SER A 1 88 ? -0.027 2.497 -0.654 1.00 93.06 88 SER A CA 1
ATOM 721 C C . SER A 1 88 ? 0.990 1.496 -1.170 1.00 93.06 88 SER A C 1
ATOM 723 O O . SER A 1 88 ? 1.534 0.736 -0.376 1.00 93.06 88 SER A O 1
ATOM 725 N N . ILE A 1 89 ? 1.219 1.470 -2.477 1.00 92.06 89 ILE A N 1
ATOM 726 C CA . ILE A 1 89 ? 2.192 0.583 -3.114 1.00 92.06 89 ILE A CA 1
ATOM 727 C C . ILE A 1 89 ? 3.068 1.460 -3.987 1.00 92.06 89 ILE A C 1
ATOM 729 O O . ILE A 1 89 ? 2.544 2.182 -4.832 1.00 92.06 89 ILE A O 1
ATOM 733 N N . THR A 1 90 ? 4.372 1.378 -3.776 1.00 92.38 90 THR A N 1
ATOM 734 C CA . THR A 1 90 ? 5.372 2.161 -4.494 1.00 92.38 90 THR A CA 1
ATOM 735 C C . THR A 1 90 ? 6.373 1.229 -5.151 1.00 92.38 90 THR A C 1
ATOM 737 O O . THR A 1 90 ? 6.909 0.327 -4.501 1.00 92.38 90 THR A O 1
ATOM 740 N N . CYS A 1 91 ? 6.636 1.457 -6.434 1.00 89.19 91 CYS A N 1
ATOM 741 C CA . CYS A 1 91 ? 7.691 0.782 -7.178 1.00 89.19 91 CYS A CA 1
ATOM 742 C C . CYS A 1 91 ? 9.004 1.553 -6.991 1.00 89.19 91 CYS A C 1
ATOM 744 O O . CYS A 1 91 ? 9.158 2.669 -7.490 1.00 89.19 91 CYS A O 1
ATOM 746 N N . GLN A 1 92 ? 9.965 0.972 -6.271 1.00 86.38 92 GLN A N 1
ATOM 747 C CA . GLN A 1 92 ? 11.227 1.653 -5.950 1.00 86.38 92 GLN A CA 1
ATOM 748 C C . GLN A 1 92 ? 12.129 1.793 -7.180 1.00 86.38 92 GLN A C 1
ATOM 750 O O . GLN A 1 92 ? 12.697 2.856 -7.430 1.00 86.38 92 GLN A O 1
ATOM 755 N N . ASN A 1 93 ? 12.189 0.738 -7.994 1.00 77.88 93 ASN A N 1
ATOM 756 C CA . ASN A 1 93 ? 13.098 0.633 -9.133 1.00 77.88 93 ASN A CA 1
ATOM 757 C C . ASN A 1 93 ? 12.350 0.751 -10.466 1.00 77.88 93 ASN A C 1
ATOM 759 O O . ASN A 1 93 ? 12.504 -0.113 -11.332 1.00 77.88 93 ASN A O 1
ATOM 763 N N . CYS A 1 94 ? 11.534 1.803 -10.634 1.00 67.62 94 CYS A N 1
ATOM 764 C CA . CYS A 1 94 ? 11.005 2.147 -11.958 1.00 67.62 94 CYS A CA 1
ATOM 765 C C . CYS A 1 94 ? 12.180 2.269 -12.943 1.00 67.62 94 CYS A C 1
ATOM 767 O O . CYS A 1 94 ? 13.183 2.895 -12.593 1.00 67.62 94 CYS A O 1
ATOM 769 N N . PRO A 1 95 ? 12.098 1.657 -14.133 1.00 62.19 95 PRO A N 1
ATOM 770 C CA . PRO A 1 95 ? 13.186 1.690 -15.093 1.00 62.19 95 PRO A CA 1
ATOM 771 C C . PRO A 1 95 ? 13.501 3.148 -15.438 1.00 62.19 95 PRO A C 1
ATOM 773 O O . PRO A 1 95 ? 12.624 3.916 -15.826 1.00 62.19 95 PRO A O 1
ATOM 776 N N . GLU A 1 96 ? 14.750 3.541 -15.217 1.00 57.06 96 GLU A N 1
ATOM 777 C CA . GLU A 1 96 ? 15.277 4.815 -15.690 1.00 57.06 96 GLU A CA 1
ATOM 778 C C . GLU A 1 96 ? 15.678 4.621 -17.150 1.00 57.06 96 GLU A C 1
ATOM 780 O O . GLU A 1 96 ? 16.166 3.554 -17.525 1.00 57.06 96 GLU A O 1
ATOM 785 N N . GLN A 1 97 ? 15.417 5.621 -17.987 1.00 54.41 97 GLN A N 1
ATOM 786 C CA . GLN A 1 97 ? 15.747 5.571 -19.406 1.00 54.41 97 GLN A CA 1
ATOM 787 C C . GLN A 1 97 ? 17.267 5.402 -19.538 1.00 54.41 97 GLN A C 1
ATOM 789 O O . GLN A 1 97 ? 18.028 6.290 -19.158 1.00 54.41 97 GLN A O 1
ATOM 794 N N . SER A 1 98 ? 17.719 4.237 -20.000 1.00 53.50 98 SER A N 1
ATOM 795 C CA . SER A 1 98 ? 19.131 3.953 -20.241 1.00 53.50 98 SER A CA 1
ATOM 796 C C . SER A 1 98 ? 19.646 4.889 -21.333 1.00 53.50 98 SER A C 1
ATOM 798 O O . SER A 1 98 ? 19.106 4.919 -22.438 1.00 53.50 98 SER A O 1
ATOM 800 N N . ASP A 1 99 ? 20.743 5.605 -21.073 1.00 52.47 99 ASP A N 1
ATOM 801 C CA . ASP A 1 99 ? 21.402 6.443 -22.087 1.00 52.47 99 ASP A CA 1
ATOM 802 C C . ASP A 1 99 ? 21.850 5.648 -23.329 1.00 52.47 99 ASP A C 1
ATOM 804 O O . ASP A 1 99 ? 22.045 6.228 -24.398 1.00 52.47 99 ASP A O 1
ATOM 808 N N . CYS A 1 100 ? 21.992 4.325 -23.202 1.00 49.78 100 CYS A N 1
ATOM 809 C CA . CYS A 1 100 ? 22.401 3.412 -24.266 1.00 49.78 100 CYS A CA 1
ATOM 810 C C . CYS A 1 100 ? 21.258 2.856 -25.140 1.00 49.78 100 CYS A C 1
ATOM 812 O O . CYS A 1 100 ? 21.571 2.258 -26.163 1.00 49.78 100 CYS A O 1
ATOM 814 N N . ASP A 1 101 ? 19.982 3.092 -24.801 1.00 51.09 101 ASP A N 1
ATOM 815 C CA . ASP A 1 101 ? 18.808 2.681 -25.606 1.00 51.09 101 ASP A CA 1
ATOM 816 C C . ASP A 1 101 ? 18.211 3.836 -26.430 1.00 51.09 101 ASP A C 1
ATOM 818 O O . ASP A 1 101 ? 17.091 3.754 -26.933 1.00 51.09 101 ASP A O 1
ATOM 822 N N . ARG A 1 102 ? 18.963 4.933 -26.610 1.00 49.84 102 ARG A N 1
ATOM 823 C CA . ARG A 1 102 ? 18.622 6.006 -27.559 1.00 49.84 102 ARG A CA 1
ATOM 824 C C . ARG A 1 102 ? 18.838 5.545 -29.006 1.00 49.84 102 ARG A C 1
ATOM 826 O O . ARG A 1 102 ? 19.659 6.111 -29.726 1.00 49.84 102 ARG A O 1
ATOM 833 N N . ASP A 1 103 ? 18.092 4.538 -29.448 1.00 52.44 103 ASP A N 1
ATOM 834 C CA . ASP A 1 103 ? 17.827 4.403 -30.875 1.00 52.44 103 ASP A CA 1
ATOM 835 C C . ASP A 1 103 ? 16.822 5.494 -31.271 1.00 52.44 103 ASP A C 1
ATOM 837 O O . ASP A 1 103 ? 15.860 5.781 -30.555 1.00 52.44 103 ASP A O 1
ATOM 841 N N . TYR A 1 104 ? 17.077 6.169 -32.388 1.00 50.19 104 TYR A N 1
ATOM 842 C CA . TYR A 1 104 ? 16.509 7.480 -32.741 1.00 50.19 104 TYR A CA 1
ATOM 843 C C . TYR A 1 104 ? 14.994 7.450 -33.055 1.00 50.19 104 TYR A C 1
ATOM 845 O O . TYR A 1 104 ? 14.444 8.432 -33.548 1.00 50.19 104 TYR A O 1
ATOM 853 N N . ASN A 1 105 ? 14.312 6.330 -32.790 1.00 49.03 105 ASN A N 1
ATOM 854 C CA . ASN A 1 105 ? 12.927 6.070 -33.177 1.00 49.03 105 ASN A CA 1
ATOM 855 C C . ASN A 1 105 ? 12.007 5.542 -32.063 1.00 49.03 105 ASN A C 1
ATOM 857 O O . ASN A 1 105 ? 10.824 5.364 -32.348 1.00 49.03 105 ASN A O 1
ATOM 861 N N . ASP A 1 106 ? 12.477 5.334 -30.826 1.00 49.00 106 ASP A N 1
ATOM 862 C CA . ASP A 1 106 ? 11.621 4.795 -29.754 1.00 49.00 106 ASP A CA 1
ATOM 863 C C . ASP A 1 106 ? 11.459 5.784 -28.589 1.00 49.00 106 ASP A C 1
ATOM 865 O O . ASP A 1 106 ? 12.159 5.769 -27.581 1.00 49.00 106 ASP A O 1
ATOM 869 N N . TYR A 1 107 ? 10.511 6.708 -28.754 1.00 50.12 107 TYR A N 1
ATOM 870 C CA . TYR A 1 107 ? 10.160 7.762 -27.791 1.00 50.12 107 TYR A CA 1
ATOM 871 C C . TYR A 1 107 ? 9.263 7.240 -26.648 1.00 50.12 107 TYR A C 1
ATOM 873 O O . TYR A 1 107 ? 8.396 7.965 -26.155 1.00 50.12 107 TYR A O 1
ATOM 881 N N . TYR A 1 108 ? 9.393 5.973 -26.251 1.00 55.34 108 TYR A N 1
ATOM 882 C CA . TYR A 1 108 ? 8.614 5.429 -25.140 1.00 55.34 108 TYR A CA 1
ATOM 883 C C . TYR A 1 108 ? 9.378 5.618 -23.829 1.00 55.34 108 TYR A C 1
ATOM 885 O O . TYR A 1 108 ? 10.473 5.097 -23.632 1.00 55.34 108 TYR A O 1
ATOM 893 N N . GLU A 1 109 ? 8.792 6.389 -22.908 1.00 57.97 109 GLU A N 1
ATOM 894 C CA . GLU A 1 109 ? 9.263 6.411 -21.525 1.00 57.97 109 GLU A CA 1
ATOM 895 C C . GLU A 1 109 ? 9.137 5.001 -20.936 1.00 57.97 109 GLU A C 1
ATOM 897 O O . GLU A 1 109 ? 8.047 4.411 -21.019 1.00 57.97 109 GLU A O 1
ATOM 902 N N . PRO A 1 110 ? 10.210 4.469 -20.331 1.00 64.38 110 PRO A N 1
ATOM 903 C CA . PRO A 1 110 ? 10.185 3.134 -19.768 1.00 64.38 110 PRO A CA 1
ATOM 904 C C . PRO A 1 110 ? 9.184 3.084 -18.605 1.00 64.38 110 PRO A C 1
ATOM 906 O O . PRO A 1 110 ? 9.200 3.916 -17.695 1.00 64.38 110 PRO A O 1
ATOM 909 N N . ASP A 1 111 ? 8.274 2.114 -18.651 1.00 73.94 111 ASP A N 1
ATOM 910 C CA . ASP A 1 111 ? 7.217 1.947 -17.660 1.00 73.94 111 ASP A CA 1
ATOM 911 C C . ASP A 1 111 ? 7.046 0.500 -17.229 1.00 73.94 111 ASP A C 1
ATOM 913 O O . ASP A 1 111 ? 7.270 -0.435 -17.992 1.00 73.94 111 ASP A O 1
ATOM 917 N N . VAL A 1 112 ? 6.567 0.323 -16.001 1.00 77.62 112 VAL A N 1
ATOM 918 C CA . VAL A 1 112 ? 6.238 -0.990 -15.451 1.00 77.62 112 VAL A CA 1
ATOM 919 C C . VAL A 1 112 ? 4.727 -1.110 -15.353 1.00 77.62 112 VAL A C 1
ATOM 921 O O . VAL A 1 112 ? 4.071 -0.410 -14.578 1.00 77.62 112 VAL A O 1
ATOM 924 N N . ARG A 1 113 ? 4.153 -2.015 -16.149 1.00 81.50 113 ARG A N 1
ATOM 925 C CA . ARG A 1 113 ? 2.720 -2.326 -16.118 1.00 81.50 113 ARG A CA 1
ATOM 926 C C . ARG A 1 113 ? 2.485 -3.556 -15.268 1.00 81.50 113 ARG A C 1
ATOM 928 O O . ARG A 1 113 ? 2.967 -4.639 -15.587 1.00 81.50 113 ARG A O 1
ATOM 935 N N . VAL A 1 114 ? 1.686 -3.405 -14.221 1.00 80.62 114 VAL A N 1
ATOM 936 C CA . VAL A 1 114 ? 1.343 -4.515 -13.332 1.00 80.62 114 VAL A CA 1
ATOM 937 C C . VAL A 1 114 ? -0.151 -4.595 -13.086 1.00 80.62 114 VAL A C 1
ATOM 939 O O . VAL A 1 114 ? -0.870 -3.595 -13.083 1.00 80.62 114 VAL A O 1
ATOM 942 N N . LYS A 1 115 ? -0.613 -5.820 -12.847 1.00 85.06 115 LYS A N 1
ATOM 943 C CA . LYS A 1 115 ? -1.910 -6.093 -12.239 1.00 85.06 115 LYS A CA 1
ATOM 944 C C . LYS A 1 115 ? -1.655 -6.506 -10.794 1.00 85.06 115 LYS A C 1
ATOM 946 O O . LYS A 1 115 ? -1.026 -7.531 -10.558 1.00 85.06 115 LYS A O 1
ATOM 951 N N . ILE A 1 116 ? -2.137 -5.707 -9.854 1.00 86.19 116 ILE A N 1
ATOM 952 C CA . ILE A 1 116 ? -2.024 -5.951 -8.419 1.00 86.19 116 ILE A CA 1
ATOM 953 C C . ILE A 1 116 ? -3.347 -6.540 -7.938 1.00 86.19 116 ILE A C 1
ATOM 955 O O . ILE A 1 116 ? -4.402 -5.942 -8.154 1.00 86.19 116 ILE A O 1
ATOM 959 N N . GLY A 1 117 ? -3.279 -7.702 -7.292 1.00 88.19 117 GLY A N 1
ATOM 960 C CA . GLY A 1 117 ? -4.392 -8.313 -6.572 1.00 88.19 117 GLY A CA 1
ATOM 961 C C . GLY A 1 117 ? -4.140 -8.252 -5.069 1.00 88.19 117 GLY A C 1
ATOM 962 O O . GLY A 1 117 ? -3.054 -8.590 -4.611 1.00 88.19 117 GLY A O 1
ATOM 963 N N . ILE A 1 118 ? -5.137 -7.815 -4.305 1.00 87.56 118 ILE A N 1
ATOM 964 C CA . ILE A 1 118 ? -5.110 -7.763 -2.843 1.00 87.56 118 ILE A CA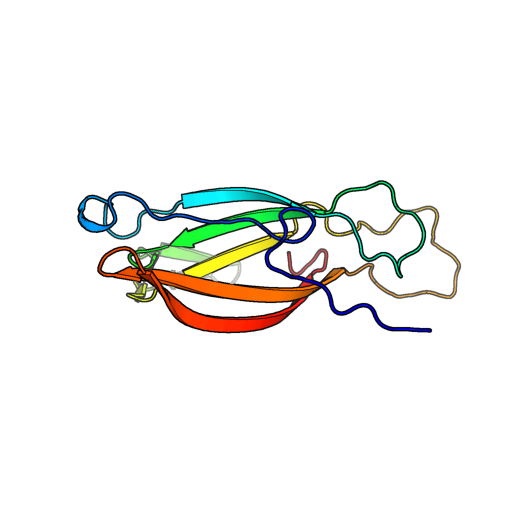 1
ATOM 965 C C . ILE A 1 118 ? -6.224 -8.670 -2.338 1.00 87.56 118 ILE A C 1
ATOM 967 O O . ILE A 1 118 ? -7.406 -8.390 -2.546 1.00 87.56 118 ILE A O 1
ATOM 971 N N . LEU A 1 119 ? -5.829 -9.751 -1.673 1.00 89.44 119 LEU A N 1
ATOM 972 C CA . LEU A 1 119 ? -6.734 -10.685 -1.022 1.00 89.44 119 LEU A CA 1
ATOM 973 C C . LEU A 1 119 ? -6.860 -10.308 0.455 1.00 89.44 119 LEU A C 1
ATOM 975 O O . LEU A 1 119 ? -5.908 -10.458 1.218 1.00 89.44 119 LEU A O 1
ATOM 979 N N . VAL A 1 120 ? -8.030 -9.825 0.863 1.00 87.94 120 VAL A N 1
ATOM 980 C CA . VAL A 1 120 ? -8.332 -9.560 2.272 1.00 87.94 120 VAL A CA 1
ATOM 981 C C . VAL A 1 120 ? -9.021 -10.786 2.841 1.00 87.94 120 VAL A C 1
ATOM 983 O O . VAL A 1 120 ? -10.110 -11.159 2.398 1.00 87.94 120 VAL A O 1
ATOM 986 N N . TRP A 1 121 ? -8.400 -11.406 3.833 1.00 88.94 121 TRP A N 1
ATOM 987 C CA . TRP A 1 121 ? -8.913 -12.604 4.482 1.00 88.94 121 TRP A CA 1
ATOM 988 C C . TRP A 1 121 ? -8.676 -12.549 5.993 1.00 88.94 121 TRP A C 1
ATOM 990 O O . TRP A 1 121 ? -7.935 -11.701 6.492 1.00 88.94 121 TRP A O 1
ATOM 1000 N N . GLY A 1 122 ? -9.352 -13.424 6.730 1.00 86.06 122 GLY A N 1
ATOM 1001 C CA . GLY A 1 122 ? -9.188 -13.565 8.173 1.00 86.06 122 GLY A CA 1
ATOM 1002 C C . GLY A 1 122 ? -9.573 -14.959 8.651 1.00 86.06 122 GLY A C 1
ATOM 1003 O O . GLY A 1 122 ? -10.154 -15.737 7.901 1.00 86.06 122 GLY A O 1
ATOM 1004 N N . VAL A 1 123 ? -9.254 -15.272 9.905 1.00 86.94 123 VAL A N 1
ATOM 1005 C CA . VAL A 1 123 ? -9.557 -16.572 10.516 1.00 86.94 123 VAL A CA 1
ATOM 1006 C C . VAL A 1 123 ? -10.740 -16.431 11.466 1.00 86.94 123 VAL A C 1
ATOM 1008 O O . VAL A 1 123 ? -10.701 -15.617 12.389 1.00 86.94 123 VAL A O 1
ATOM 1011 N N . GLN A 1 124 ? -11.769 -17.256 11.287 1.00 85.75 124 GLN A N 1
ATOM 1012 C CA . GLN A 1 124 ? -12.881 -17.385 12.226 1.00 85.75 124 GLN A CA 1
ATOM 1013 C C . GLN A 1 124 ? -13.038 -18.857 12.611 1.00 85.75 124 GLN A C 1
ATOM 1015 O O . GLN A 1 124 ? -13.155 -19.721 11.751 1.00 85.75 124 GLN A O 1
ATOM 1020 N N . ASN A 1 125 ? -13.019 -19.160 13.914 1.00 90.19 125 ASN A N 1
ATOM 1021 C CA . ASN A 1 125 ? -13.115 -20.533 14.437 1.00 90.19 125 ASN A CA 1
ATOM 1022 C C . ASN A 1 125 ? -12.092 -21.518 13.827 1.00 90.19 125 ASN A C 1
ATOM 1024 O O . ASN A 1 125 ? -12.396 -22.690 13.632 1.00 90.19 125 ASN A O 1
ATOM 1028 N N . GLY A 1 126 ? -10.882 -21.042 13.512 1.00 88.94 126 GLY A N 1
ATOM 1029 C CA . GLY A 1 126 ? -9.827 -21.858 12.899 1.00 88.94 126 GLY A CA 1
ATOM 1030 C C . GLY A 1 126 ? -9.979 -22.084 11.391 1.00 88.94 126 GLY A C 1
ATOM 1031 O O . GLY A 1 126 ? -9.182 -22.820 10.820 1.00 88.94 126 GLY A O 1
ATOM 1032 N N . VAL A 1 127 ? -10.965 -21.456 10.746 1.00 89.75 127 VAL A N 1
ATOM 1033 C CA . VAL A 1 127 ? -11.183 -21.525 9.296 1.00 89.75 127 VAL A CA 1
ATOM 1034 C C . VAL A 1 127 ? -10.840 -20.181 8.658 1.00 89.75 127 VAL A C 1
ATOM 1036 O O . VAL A 1 127 ? -11.237 -19.128 9.160 1.00 89.75 127 VAL A O 1
ATOM 1039 N N . GLU A 1 128 ? -10.092 -20.211 7.557 1.00 88.12 128 GLU A N 1
ATOM 1040 C CA . GLU A 1 128 ? -9.768 -19.022 6.768 1.00 88.12 128 GLU A CA 1
ATOM 1041 C C . GLU A 1 128 ? -10.947 -18.618 5.879 1.00 88.12 128 GLU A C 1
ATOM 1043 O O . GLU A 1 128 ? -11.515 -19.428 5.144 1.00 88.12 128 GLU A O 1
ATOM 1048 N N . HIS A 1 129 ? -11.302 -17.339 5.929 1.00 88.31 129 HIS A N 1
ATOM 1049 C CA . HIS A 1 129 ? -12.372 -16.745 5.145 1.00 88.31 129 HIS A CA 1
ATOM 1050 C C . HIS A 1 129 ? -11.841 -15.566 4.343 1.00 88.31 129 HIS A C 1
ATOM 1052 O O . HIS A 1 129 ? -11.300 -14.609 4.901 1.00 88.31 129 HIS A O 1
ATOM 1058 N N . VAL A 1 130 ? -12.057 -15.603 3.029 1.00 88.25 130 VAL A N 1
ATOM 1059 C CA . VAL A 1 130 ? -11.828 -14.452 2.155 1.00 88.25 130 VAL A CA 1
ATOM 1060 C C . VAL A 1 130 ? -12.975 -13.463 2.341 1.00 88.25 130 VAL A C 1
ATOM 1062 O O . VAL A 1 130 ? -14.131 -13.786 2.078 1.00 88.25 130 VAL A O 1
ATOM 1065 N N . ALA A 1 131 ? -12.648 -12.254 2.785 1.00 87.56 131 ALA A N 1
ATOM 1066 C CA . ALA A 1 131 ? -13.603 -11.170 2.966 1.00 87.56 131 ALA A CA 1
ATOM 1067 C C . ALA A 1 131 ? -13.791 -10.366 1.674 1.00 87.56 131 ALA A C 1
ATOM 1069 O O . ALA A 1 131 ? -14.914 -10.012 1.318 1.00 87.56 131 ALA A O 1
ATOM 1070 N N . SER A 1 132 ? -12.699 -10.062 0.968 1.00 87.69 132 SER A N 1
ATOM 1071 C CA . SER A 1 132 ? -12.758 -9.327 -0.294 1.00 87.69 132 SER A CA 1
ATOM 1072 C C . SER A 1 132 ? -11.516 -9.533 -1.154 1.00 87.69 132 SER A C 1
ATOM 1074 O O . SER A 1 132 ? -10.435 -9.868 -0.669 1.00 87.69 132 SER A O 1
ATOM 1076 N N . VAL A 1 133 ? -11.685 -9.303 -2.455 1.00 87.31 133 VAL A N 1
ATOM 1077 C CA . VAL A 1 133 ? -10.598 -9.252 -3.433 1.00 87.31 133 VAL A CA 1
ATOM 1078 C C . VAL A 1 133 ? -10.651 -7.893 -4.109 1.00 87.31 133 VAL A C 1
ATOM 1080 O O . VAL A 1 133 ? -11.701 -7.486 -4.609 1.00 87.31 133 VAL A O 1
ATOM 1083 N N . VAL A 1 134 ? -9.526 -7.187 -4.125 1.00 88.12 134 VAL A N 1
ATOM 1084 C CA . VAL A 1 134 ? -9.377 -5.924 -4.849 1.00 88.12 134 VAL A CA 1
ATOM 1085 C C . VAL A 1 134 ? -8.306 -6.106 -5.905 1.00 88.12 134 VAL A C 1
ATOM 1087 O O . VAL A 1 134 ? -7.167 -6.425 -5.584 1.00 88.12 134 VAL A O 1
ATOM 1090 N N . GLU A 1 135 ? -8.655 -5.868 -7.163 1.00 88.44 135 GLU A N 1
ATOM 1091 C CA . GLU A 1 135 ? -7.701 -5.903 -8.266 1.00 88.44 135 GLU A CA 1
ATOM 1092 C C . GLU A 1 135 ? -7.571 -4.522 -8.899 1.00 88.44 135 GLU A C 1
ATOM 1094 O O . GLU A 1 135 ? -8.571 -3.838 -9.134 1.00 88.44 135 GLU A O 1
ATOM 1099 N N . ARG A 1 136 ? -6.342 -4.112 -9.217 1.00 87.88 136 ARG A N 1
ATOM 1100 C CA . ARG A 1 136 ? -6.081 -2.912 -10.015 1.00 87.88 136 ARG A CA 1
ATOM 1101 C C . ARG A 1 136 ? -4.950 -3.132 -11.000 1.00 87.88 136 ARG A C 1
ATOM 1103 O O . ARG A 1 136 ? -3.926 -3.717 -10.671 1.00 87.88 136 ARG A O 1
ATOM 1110 N N . VAL A 1 137 ? -5.137 -2.607 -12.205 1.00 87.31 137 VAL A N 1
ATOM 1111 C CA . VAL A 1 137 ? -4.068 -2.468 -13.194 1.00 87.31 137 VAL A CA 1
ATOM 1112 C C . VAL A 1 137 ? -3.461 -1.081 -13.030 1.00 87.31 137 VAL A C 1
ATOM 1114 O O . VAL A 1 137 ? -4.196 -0.094 -12.957 1.00 87.31 137 VAL A O 1
ATOM 1117 N N . HIS A 1 138 ? -2.137 -1.008 -12.948 1.00 86.75 138 HIS A N 1
ATOM 1118 C CA . HIS A 1 138 ? -1.413 0.247 -12.798 1.00 86.75 138 HIS A CA 1
ATOM 1119 C C . HIS A 1 138 ? -0.175 0.291 -13.695 1.00 86.75 138 HIS A C 1
ATOM 1121 O O . HIS A 1 138 ? 0.449 -0.739 -13.960 1.00 86.75 138 HIS A O 1
ATOM 1127 N N . ARG A 1 139 ? 0.156 1.498 -14.163 1.00 85.75 139 ARG A N 1
ATOM 1128 C CA . ARG A 1 139 ? 1.372 1.811 -14.916 1.00 85.75 139 ARG A CA 1
ATOM 1129 C C . ARG A 1 139 ? 2.245 2.700 -14.037 1.00 85.75 139 ARG A C 1
ATOM 1131 O O . ARG A 1 139 ? 1.900 3.860 -13.814 1.00 85.75 139 ARG A O 1
ATOM 1138 N N . PHE A 1 140 ? 3.344 2.135 -13.560 1.00 84.62 140 PHE A N 1
ATOM 1139 C CA . PHE A 1 140 ? 4.372 2.850 -12.820 1.00 84.62 140 PHE A CA 1
ATOM 1140 C C . PHE A 1 140 ? 5.355 3.496 -13.801 1.00 84.62 140 PHE A C 1
ATOM 1142 O O . PHE A 1 140 ? 5.806 2.847 -14.747 1.00 84.62 140 PHE A O 1
ATOM 1149 N N . SER A 1 141 ? 5.672 4.769 -13.585 1.00 81.94 141 SER A N 1
ATOM 1150 C CA . SER A 1 141 ? 6.660 5.533 -14.358 1.00 81.94 141 SER A CA 1
ATOM 1151 C C . SER A 1 141 ? 7.522 6.384 -13.427 1.00 81.94 141 SER A C 1
ATOM 1153 O O . SER A 1 141 ? 7.276 6.456 -12.222 1.00 81.94 141 SER A O 1
ATOM 1155 N N . ALA A 1 142 ? 8.528 7.070 -13.971 1.00 73.88 142 ALA A N 1
ATOM 1156 C CA . ALA A 1 142 ? 9.354 7.984 -13.185 1.00 73.88 142 ALA A CA 1
ATOM 1157 C C . ALA A 1 142 ? 8.534 9.104 -12.512 1.00 73.88 142 ALA A C 1
ATOM 1159 O O . ALA A 1 142 ? 8.861 9.505 -11.3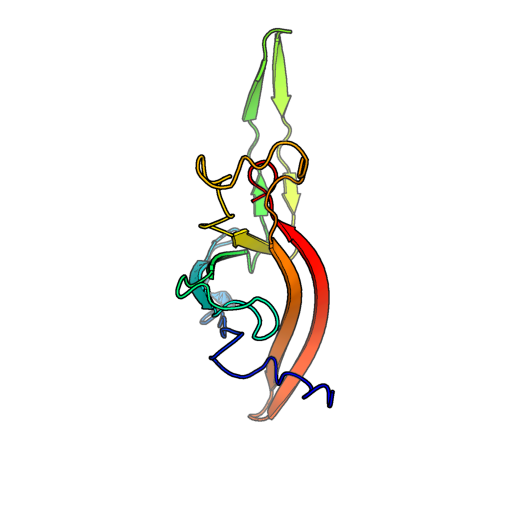96 1.00 73.88 142 ALA A O 1
ATOM 1160 N N . GLN A 1 143 ? 7.463 9.573 -13.165 1.00 74.56 143 GLN A N 1
ATOM 1161 C CA . GLN A 1 143 ? 6.560 10.614 -12.660 1.00 74.56 143 GLN A CA 1
ATOM 1162 C C . GLN A 1 143 ? 5.438 10.066 -11.763 1.00 74.56 143 GLN A C 1
ATOM 1164 O O . GLN A 1 143 ? 4.779 10.842 -11.073 1.00 74.56 143 GLN A O 1
ATOM 1169 N N . ASN A 1 144 ? 5.204 8.752 -11.780 1.00 71.00 144 ASN A N 1
ATOM 1170 C CA . ASN A 1 144 ? 4.123 8.092 -11.053 1.00 71.00 144 ASN A CA 1
ATOM 1171 C C . ASN A 1 144 ? 4.625 6.755 -10.482 1.00 71.00 144 ASN A C 1
ATOM 1173 O O . ASN A 1 144 ? 4.468 5.707 -11.114 1.00 71.00 144 ASN A O 1
ATOM 1177 N N . ARG A 1 145 ? 5.299 6.838 -9.329 1.00 68.81 145 ARG A N 1
ATOM 1178 C CA . ARG A 1 145 ? 5.967 5.722 -8.639 1.00 68.81 145 ARG A CA 1
ATOM 1179 C C . ARG A 1 145 ? 5.096 5.067 -7.574 1.00 68.81 145 ARG A C 1
ATOM 1181 O O . ARG A 1 145 ? 4.266 5.773 -6.965 1.00 68.81 145 ARG A O 1
#

Foldseek 3Di:
DDDDDDPCPDLQNHDDDDDPPVVPDDAQDKDKDKDWHCPDPVPPDDPDTWIKIKIKRQQWHWDDWDWDQDPVGIDTDHIDTGRDIDMDMDTPCQDQPDPVPPPVPDPDQRKDKDKDKDFDWDDDPNDIDTPDIDIDIDIDGPVRD

InterPro domains:
  IPR056184 BTBD17, TRAF domain [PF23651] (3-145)

pLDDT: mean 79.41, std 15.78, range [40.0, 95.62]

Organism: NCBI:txid348720

Secondary structure (DSSP, 8-state):
-------TTSTTT------TTGGGSPTT--EEEEEEEPPPTTS----PPEEEEEEEETT-EEE--EEEEETTEEEEEPPEEE-S-EEEEEETTPPP--GGG--TT--PPP-EEEEEEEEEEEEETTEEEEEEEEEEEEEEBTTB-

Radius of gyration: 19.72 Å; chains: 1; bounding box: 36×55×54 Å